Protein AF-A0A382UUK6-F1 (afdb_monomer_lite)

Secondary structure (DSSP, 8-state):
-PPPS-------SSPBPSSSSSBTT--EEE-TTS-EEE-SSSSTTBT-EETTHHHHHHHHHT----TT-PPPP-S----PPP---HHHHHHHHTT-

Radius of gyration: 21.52 Å; chains: 1; bounding box: 46×42×50 Å

Sequence (96 aa):
MYKSKSKKFFANDHETWGHKWGYKDSRFILNDDRTVRMLGDRYELCGIDMPDFIPYVEEMLEVKIDPEDMLKQNENMPIGPSNINEQFVERIKGTF

InterPro domains:
  IPR025650 Alkyldihydroxyacetonephosphate synthase [PTHR46568] (19-94)

Structure (mmCIF, N/CA/C/O backbone):
data_AF-A0A382UUK6-F1
#
_entry.id   AF-A0A382UUK6-F1
#
loop_
_atom_site.group_PDB
_atom_site.id
_atom_site.type_symbol
_atom_site.label_atom_id
_atom_site.label_alt_id
_atom_site.label_comp_id
_atom_site.label_asym_id
_atom_site.label_entity_id
_atom_site.label_seq_id
_atom_site.pdbx_PDB_ins_code
_atom_site.Cartn_x
_atom_site.Cartn_y
_atom_site.Cartn_z
_atom_site.occupancy
_atom_site.B_iso_or_equiv
_atom_site.auth_seq_id
_atom_site.auth_comp_id
_atom_site.auth_asym_id
_atom_site.auth_atom_id
_atom_site.pdbx_PDB_model_num
ATOM 1 N N . MET A 1 1 ? -14.417 -28.483 6.077 1.00 34.88 1 MET A N 1
ATOM 2 C CA . MET A 1 1 ? -14.013 -27.672 7.247 1.00 34.88 1 MET A CA 1
ATOM 3 C C . MET A 1 1 ? -15.238 -26.976 7.818 1.00 34.88 1 MET A C 1
ATOM 5 O O . MET A 1 1 ? -15.920 -26.267 7.091 1.00 34.88 1 MET A O 1
ATOM 9 N N . TYR A 1 2 ? -15.560 -27.247 9.081 1.00 37.53 2 TYR A N 1
ATOM 10 C CA . TYR A 1 2 ? -16.726 -26.716 9.794 1.00 37.53 2 TYR A CA 1
ATOM 11 C C . TYR A 1 2 ? -16.494 -25.231 10.140 1.00 37.53 2 TYR A C 1
ATOM 13 O O . TYR A 1 2 ? -15.538 -24.922 10.847 1.00 37.53 2 TYR A O 1
ATOM 21 N N . LYS A 1 3 ? -17.335 -24.302 9.660 1.00 38.75 3 LYS A N 1
ATOM 22 C CA . LYS A 1 3 ? -17.320 -22.903 10.131 1.00 38.75 3 LYS A CA 1
ATOM 23 C C . LYS A 1 3 ? -18.156 -22.794 11.413 1.00 38.75 3 LYS A C 1
ATOM 25 O O . LYS A 1 3 ? -19.329 -23.163 11.426 1.00 38.75 3 LYS A O 1
ATOM 30 N N . SER A 1 4 ? -17.534 -22.309 12.487 1.00 45.50 4 SER A N 1
ATOM 31 C CA . SER A 1 4 ? -18.155 -22.085 13.800 1.00 45.50 4 SER A CA 1
ATOM 32 C C . SER A 1 4 ? -19.281 -21.038 13.738 1.00 45.50 4 SER A C 1
ATOM 34 O O . SER A 1 4 ? -19.114 -19.966 13.154 1.00 45.50 4 SER A O 1
ATOM 36 N N . LYS A 1 5 ? -20.425 -21.338 14.370 1.00 51.66 5 LYS A N 1
ATOM 37 C CA . LYS A 1 5 ? -21.610 -20.467 14.493 1.00 51.66 5 LYS A CA 1
ATOM 38 C C . LYS A 1 5 ? -21.455 -19.435 15.629 1.00 51.66 5 LYS A C 1
ATOM 40 O O . LYS A 1 5 ? -22.195 -19.501 16.607 1.00 51.66 5 LYS A O 1
ATOM 45 N N . SER A 1 6 ? -20.524 -18.479 15.539 1.00 54.44 6 SER A N 1
ATOM 46 C CA . SER A 1 6 ? -20.415 -17.449 16.598 1.00 54.44 6 SER A CA 1
ATOM 47 C C . SER A 1 6 ? -19.889 -16.063 16.197 1.00 54.44 6 SER A C 1
ATOM 49 O O . SER A 1 6 ? -19.304 -15.381 17.035 1.00 54.44 6 SER A O 1
ATOM 51 N N . LYS A 1 7 ? -20.107 -15.582 14.968 1.00 47.34 7 LYS A N 1
ATOM 52 C CA . LYS A 1 7 ? -19.844 -14.165 14.648 1.00 47.34 7 LYS A CA 1
ATOM 53 C C . LYS A 1 7 ? -21.161 -13.395 14.516 1.00 47.34 7 LYS A C 1
ATOM 55 O O . LYS A 1 7 ? -21.805 -13.436 13.477 1.00 47.34 7 LYS A O 1
ATOM 60 N N . LYS A 1 8 ? -21.569 -12.716 15.599 1.00 51.31 8 LYS A N 1
ATOM 61 C CA . LYS A 1 8 ? -22.681 -11.737 15.624 1.00 51.31 8 LYS A CA 1
ATOM 62 C C . LYS A 1 8 ? -22.270 -10.343 15.114 1.00 51.31 8 LYS A C 1
ATOM 64 O O . LYS A 1 8 ? -23.116 -9.465 15.018 1.00 51.31 8 LYS A O 1
ATOM 69 N N . PHE A 1 9 ? -20.998 -10.153 14.760 1.00 51.91 9 PHE A N 1
ATOM 70 C CA . PHE A 1 9 ? -20.488 -8.942 14.125 1.00 51.91 9 PHE A CA 1
ATOM 71 C C . PHE A 1 9 ? -20.031 -9.269 12.704 1.00 51.91 9 PHE A C 1
ATOM 73 O O . PHE A 1 9 ? -19.109 -10.058 12.516 1.00 51.91 9 PHE A O 1
ATOM 80 N N . PHE A 1 10 ? -20.667 -8.637 11.717 1.00 49.72 10 PHE A N 1
ATOM 81 C CA . PHE A 1 10 ? -20.252 -8.638 10.310 1.00 49.72 10 PHE A CA 1
ATOM 82 C C . PHE A 1 10 ? -19.234 -7.520 10.035 1.00 49.72 10 PHE A C 1
ATOM 84 O O . PHE A 1 10 ? -19.263 -6.890 8.980 1.00 49.72 10 PHE A O 1
ATOM 91 N N . ALA A 1 11 ? -18.353 -7.228 10.997 1.00 49.91 11 ALA A N 1
ATOM 92 C CA . ALA A 1 11 ? -17.158 -6.464 10.675 1.00 49.91 11 ALA A CA 1
ATOM 93 C C . ALA A 1 11 ? -16.346 -7.359 9.737 1.00 49.91 11 ALA A C 1
ATOM 95 O O . ALA A 1 11 ? -16.024 -8.487 10.103 1.00 49.91 11 ALA A O 1
ATOM 96 N N . ASN A 1 12 ? -16.157 -6.896 8.504 1.00 53.78 12 ASN A N 1
ATOM 97 C CA . ASN A 1 12 ? -15.462 -7.593 7.429 1.00 53.78 12 ASN A CA 1
ATOM 98 C C . ASN A 1 12 ? -14.246 -8.361 7.991 1.00 53.78 12 ASN A C 1
ATOM 100 O O . ASN A 1 12 ? -13.460 -7.776 8.731 1.00 53.78 12 ASN A O 1
ATOM 104 N N . ASP A 1 13 ? -14.074 -9.644 7.651 1.00 58.47 13 ASP A N 1
ATOM 105 C CA . ASP A 1 13 ? -12.998 -10.524 8.166 1.00 58.47 13 ASP A CA 1
ATOM 106 C C . ASP A 1 13 ? -11.584 -10.109 7.692 1.00 58.47 13 ASP A C 1
ATOM 108 O O . ASP A 1 13 ? -10.629 -10.882 7.744 1.00 58.47 13 ASP A O 1
ATOM 112 N N . HIS A 1 14 ? -11.443 -8.889 7.188 1.00 70.19 14 HIS A N 1
ATOM 113 C CA . HIS A 1 14 ? -10.249 -8.377 6.555 1.00 70.19 14 HIS A CA 1
ATOM 114 C C . HIS A 1 14 ? -9.621 -7.283 7.409 1.00 70.19 14 HIS A C 1
ATOM 116 O O . HIS A 1 14 ? -10.271 -6.300 7.766 1.00 70.19 14 HIS A O 1
ATOM 122 N N . GLU A 1 15 ? -8.329 -7.425 7.686 1.00 85.75 15 GLU A N 1
ATOM 123 C CA . GLU A 1 15 ? -7.573 -6.385 8.367 1.00 85.75 15 GLU A CA 1
ATOM 124 C C . GLU A 1 15 ? -7.267 -5.233 7.410 1.00 85.75 15 GLU A C 1
ATOM 126 O O . GLU A 1 15 ? -6.561 -5.395 6.411 1.00 85.75 15 GLU A O 1
ATOM 131 N N . THR A 1 16 ? -7.778 -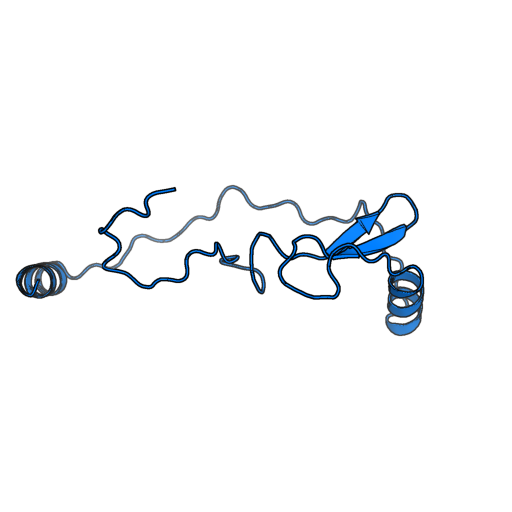4.049 7.729 1.00 89.81 16 THR A N 1
ATOM 132 C CA . THR A 1 16 ? -7.448 -2.810 7.026 1.00 89.81 16 THR A CA 1
ATOM 133 C C . THR A 1 16 ? -6.328 -2.064 7.736 1.00 89.81 16 THR A C 1
ATOM 135 O O . THR A 1 16 ? -6.063 -2.253 8.929 1.00 89.81 16 THR A O 1
ATOM 138 N N . TRP A 1 17 ? -5.645 -1.196 7.001 1.00 86.31 17 TRP A N 1
ATOM 139 C CA . TRP A 1 17 ? -4.738 -0.237 7.613 1.00 86.31 17 TRP A CA 1
ATOM 140 C C . TRP A 1 17 ? -5.534 0.825 8.384 1.00 86.31 17 TRP A C 1
ATOM 142 O O . TRP A 1 17 ? -6.535 1.333 7.892 1.00 86.31 17 TRP A O 1
ATOM 152 N N . GLY A 1 18 ? -5.082 1.192 9.587 1.00 83.75 18 GLY A N 1
ATOM 153 C CA . GLY A 1 18 ? -5.694 2.285 10.362 1.00 83.75 18 GLY A CA 1
ATOM 154 C C . GLY A 1 18 ? -5.270 3.691 9.911 1.00 83.75 18 GLY A C 1
ATOM 155 O O . GLY A 1 18 ? -5.930 4.664 10.247 1.00 83.75 18 GLY A O 1
ATOM 156 N N . HIS A 1 19 ? -4.165 3.795 9.163 1.00 84.19 19 HIS A N 1
ATOM 157 C CA . HIS A 1 19 ? -3.541 5.060 8.738 1.00 84.19 19 HIS A CA 1
ATOM 158 C C . HIS A 1 19 ? -3.093 5.059 7.263 1.00 84.19 19 HIS A C 1
ATOM 160 O O . HIS A 1 19 ? -2.513 6.033 6.793 1.00 84.19 19 HIS A O 1
ATOM 166 N N . LYS A 1 20 ? -3.320 3.960 6.534 1.00 88.69 20 LYS A N 1
ATOM 167 C CA . LYS A 1 20 ? -3.054 3.833 5.092 1.00 88.69 20 LYS A CA 1
ATOM 168 C C . LYS A 1 20 ? -4.338 3.402 4.398 1.00 88.69 20 LYS A C 1
ATOM 170 O O . LYS A 1 20 ? -5.298 2.995 5.048 1.00 88.69 20 LYS A O 1
ATOM 175 N N . TRP A 1 21 ? -4.352 3.487 3.077 1.00 92.19 21 TRP A N 1
ATOM 176 C CA . TRP A 1 21 ? -5.480 3.011 2.293 1.00 92.19 21 TRP A CA 1
ATOM 177 C C . TRP A 1 21 ? -5.518 1.480 2.220 1.00 92.19 21 TRP A C 1
ATOM 179 O O . TRP A 1 21 ? -4.486 0.826 2.072 1.00 92.19 21 TRP A O 1
ATOM 189 N N . GLY A 1 22 ? -6.728 0.923 2.255 1.00 92.50 22 GLY A N 1
ATOM 190 C CA . GLY A 1 22 ? -6.989 -0.460 1.868 1.00 92.50 22 GLY A CA 1
ATOM 191 C C . GLY A 1 22 ? -6.619 -1.525 2.903 1.00 92.50 22 GLY A C 1
ATOM 192 O O . GLY A 1 22 ? -6.550 -1.287 4.113 1.00 92.50 22 GLY A O 1
ATOM 193 N N . TYR A 1 23 ? -6.443 -2.743 2.395 1.00 93.25 23 TYR A N 1
ATOM 194 C CA . TYR A 1 23 ? -6.224 -3.955 3.179 1.00 93.25 23 TYR A CA 1
ATOM 195 C C . TYR A 1 23 ? -4.738 -4.184 3.460 1.00 93.25 23 TYR A C 1
ATOM 197 O O . TYR A 1 23 ? -3.884 -3.878 2.629 1.00 93.25 23 TYR A O 1
ATOM 205 N N . LYS A 1 24 ? -4.419 -4.759 4.624 1.00 92.06 24 LYS A N 1
ATOM 206 C CA . LYS A 1 24 ? -3.027 -5.042 5.013 1.00 92.06 24 LYS A CA 1
ATOM 207 C C . LYS A 1 24 ? -2.324 -6.036 4.086 1.00 92.06 24 LYS A C 1
ATOM 209 O O . LYS A 1 24 ? -1.103 -5.978 3.960 1.00 92.06 24 LYS A O 1
ATOM 214 N N . ASP A 1 25 ? -3.095 -6.904 3.434 1.00 92.56 25 ASP A N 1
ATOM 215 C CA . ASP A 1 25 ? -2.633 -7.898 2.458 1.00 92.56 25 ASP A CA 1
ATOM 216 C C . ASP A 1 25 ? -2.349 -7.316 1.059 1.00 92.56 25 ASP A C 1
ATOM 218 O O . ASP A 1 25 ? -1.705 -7.973 0.247 1.00 92.56 25 ASP A O 1
ATOM 222 N N . SER A 1 26 ? -2.799 -6.088 0.784 1.00 94.31 26 SER A N 1
ATOM 223 C CA . SER A 1 26 ? -2.834 -5.500 -0.555 1.00 94.31 26 SER A CA 1
ATOM 224 C C . SER A 1 26 ? -1.968 -4.245 -0.605 1.00 94.31 26 SER A C 1
ATOM 226 O O . SER A 1 26 ? -2.378 -3.173 -0.158 1.00 94.31 26 SER A O 1
ATOM 228 N N . ARG A 1 27 ? -0.756 -4.363 -1.151 1.00 94.38 27 ARG A N 1
ATOM 229 C CA . ARG A 1 27 ? 0.182 -3.238 -1.298 1.00 94.38 27 ARG A CA 1
ATOM 230 C C . ARG A 1 27 ? 1.116 -3.437 -2.482 1.00 94.38 27 ARG A C 1
ATOM 232 O O . ARG A 1 27 ? 1.417 -4.576 -2.833 1.00 94.38 27 ARG A O 1
ATOM 239 N N . PHE A 1 28 ? 1.612 -2.341 -3.043 1.00 95.31 28 PHE A N 1
ATOM 240 C CA . PHE A 1 28 ? 2.733 -2.392 -3.976 1.00 95.31 28 PHE A CA 1
ATOM 241 C C . PHE A 1 28 ? 4.047 -2.633 -3.229 1.00 95.31 28 PHE A C 1
ATOM 243 O O . PHE A 1 28 ? 4.234 -2.148 -2.111 1.00 95.31 28 PHE A O 1
ATOM 250 N N . ILE A 1 29 ? 4.941 -3.379 -3.863 1.00 94.81 29 ILE A N 1
ATOM 251 C CA . ILE A 1 29 ? 6.348 -3.503 -3.494 1.00 94.81 29 ILE A CA 1
ATOM 252 C C . ILE A 1 29 ? 7.215 -3.132 -4.692 1.00 94.81 29 ILE A C 1
ATOM 254 O O . ILE A 1 29 ? 6.795 -3.298 -5.839 1.00 94.81 29 ILE A O 1
ATOM 258 N N . LEU A 1 30 ? 8.415 -2.644 -4.401 1.00 94.88 30 LEU A N 1
ATOM 259 C CA . LEU A 1 30 ? 9.482 -2.473 -5.373 1.00 94.88 30 LEU A CA 1
ATOM 260 C C . LEU A 1 30 ? 10.411 -3.686 -5.259 1.00 94.88 30 LEU A C 1
ATOM 262 O O . LEU A 1 30 ? 10.922 -3.953 -4.173 1.00 94.88 30 LEU A O 1
ATOM 266 N N . ASN A 1 31 ? 10.563 -4.444 -6.341 1.00 94.75 31 ASN A N 1
ATOM 267 C CA . ASN A 1 31 ? 11.465 -5.592 -6.411 1.00 94.75 31 ASN A CA 1
ATOM 268 C C . ASN A 1 31 ? 12.925 -5.130 -6.595 1.00 94.75 31 ASN A C 1
ATOM 270 O O . ASN A 1 31 ? 13.180 -3.991 -6.995 1.00 94.75 31 ASN A O 1
ATOM 274 N N . ASP A 1 32 ? 13.886 -6.033 -6.371 1.00 92.62 32 ASP A N 1
ATOM 275 C CA . ASP A 1 32 ? 15.326 -5.747 -6.508 1.00 92.62 32 ASP A CA 1
ATOM 276 C C . ASP A 1 32 ? 15.717 -5.298 -7.931 1.00 92.62 32 ASP A C 1
ATOM 278 O O . ASP A 1 32 ? 16.629 -4.493 -8.114 1.00 92.62 32 ASP A O 1
ATOM 282 N N . ASP A 1 33 ? 14.996 -5.776 -8.950 1.00 94.69 33 ASP A N 1
ATOM 283 C CA . ASP A 1 33 ? 15.166 -5.393 -10.358 1.00 94.69 33 ASP A CA 1
ATOM 284 C C . ASP A 1 33 ? 14.431 -4.090 -10.739 1.00 94.69 33 ASP A C 1
ATOM 286 O O . ASP A 1 33 ? 14.359 -3.732 -11.915 1.00 94.69 33 ASP A O 1
ATOM 290 N N . ARG A 1 34 ? 13.907 -3.365 -9.741 1.00 94.31 34 ARG A N 1
ATOM 291 C CA . ARG A 1 34 ? 13.109 -2.132 -9.845 1.00 94.31 34 ARG A CA 1
ATOM 292 C C . ARG A 1 34 ? 11.737 -2.284 -10.509 1.00 94.31 34 ARG A C 1
ATOM 294 O O . ARG A 1 34 ? 11.069 -1.274 -10.745 1.00 94.31 34 ARG A O 1
ATOM 301 N N . THR A 1 35 ? 11.269 -3.504 -10.760 1.00 96.88 35 THR A N 1
ATOM 302 C CA . THR A 1 35 ? 9.878 -3.723 -11.173 1.00 96.88 35 THR A CA 1
ATOM 303 C C . THR A 1 35 ? 8.929 -3.548 -9.984 1.00 96.88 35 THR A C 1
ATOM 305 O O . THR A 1 35 ? 9.287 -3.814 -8.834 1.00 96.88 35 THR A O 1
ATOM 308 N N . VAL A 1 36 ? 7.704 -3.080 -10.237 1.00 97.38 36 VAL A N 1
ATOM 309 C CA . VAL A 1 36 ? 6.675 -2.977 -9.188 1.00 97.38 36 VAL A CA 1
ATOM 310 C C . VAL A 1 36 ? 5.746 -4.171 -9.258 1.00 97.38 36 VAL A C 1
ATOM 312 O O . VAL A 1 36 ? 5.299 -4.544 -10.338 1.00 97.38 36 VAL A O 1
ATOM 315 N N . ARG A 1 37 ? 5.389 -4.724 -8.099 1.00 97.25 37 ARG A N 1
ATOM 316 C CA . ARG A 1 37 ? 4.395 -5.796 -7.988 1.00 97.25 37 ARG A CA 1
ATOM 317 C C . ARG A 1 37 ? 3.366 -5.473 -6.922 1.00 97.25 37 ARG A C 1
ATOM 319 O O . ARG A 1 37 ? 3.707 -4.978 -5.849 1.00 97.25 37 ARG A O 1
ATOM 326 N N . MET A 1 38 ? 2.103 -5.798 -7.182 1.00 96.94 38 MET A N 1
ATOM 327 C CA . MET A 1 38 ? 1.069 -5.780 -6.149 1.00 96.94 38 MET A CA 1
ATOM 328 C C . MET A 1 38 ? 1.010 -7.129 -5.424 1.00 96.94 38 MET A C 1
ATOM 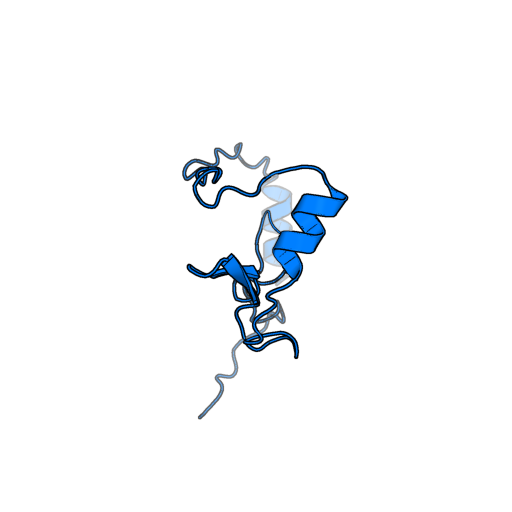330 O O . MET A 1 38 ? 0.869 -8.174 -6.059 1.00 96.94 38 MET A O 1
ATOM 334 N N . LEU A 1 39 ? 1.111 -7.110 -4.095 1.00 95.56 39 LEU A N 1
ATOM 335 C CA . LEU A 1 39 ? 0.944 -8.290 -3.243 1.00 95.56 39 LEU A CA 1
ATOM 336 C C . LEU A 1 39 ? -0.534 -8.576 -2.938 1.00 95.56 39 LEU A C 1
ATOM 338 O O . LEU A 1 39 ? -1.385 -7.693 -3.067 1.00 95.56 39 LEU A O 1
ATOM 342 N N . GLY A 1 40 ? -0.805 -9.809 -2.505 1.00 93.31 40 GLY A N 1
ATOM 343 C CA . GLY A 1 40 ? -2.141 -10.316 -2.184 1.00 93.31 40 GLY A CA 1
ATOM 344 C C . GLY A 1 40 ? -2.729 -11.167 -3.311 1.00 93.31 40 GLY A C 1
ATOM 345 O O . GLY A 1 40 ? -2.021 -11.558 -4.233 1.00 93.31 40 GLY A O 1
ATOM 346 N N . ASP A 1 41 ? -4.021 -11.462 -3.219 1.00 94.81 41 ASP A N 1
ATOM 347 C CA . ASP A 1 41 ? -4.811 -12.203 -4.217 1.00 94.81 41 ASP A CA 1
ATOM 348 C C . ASP A 1 41 ? -6.184 -11.550 -4.475 1.00 94.81 41 ASP A C 1
ATOM 350 O O . ASP A 1 41 ? -7.051 -12.106 -5.148 1.00 94.81 41 ASP A O 1
ATOM 354 N N . ARG A 1 42 ? -6.390 -10.346 -3.928 1.00 93.12 42 ARG A N 1
ATOM 355 C CA . ARG A 1 42 ? -7.677 -9.644 -3.925 1.00 93.12 42 ARG A CA 1
ATOM 356 C C . ARG A 1 42 ? -8.036 -9.021 -5.269 1.00 93.12 42 ARG A C 1
ATOM 358 O O . ARG A 1 42 ? -9.219 -8.877 -5.571 1.00 93.12 42 ARG A O 1
ATOM 365 N N . TYR A 1 43 ? -7.034 -8.595 -6.029 1.00 94.19 43 TYR A N 1
ATOM 366 C CA . TYR A 1 43 ? -7.208 -7.898 -7.297 1.00 94.19 43 TYR A CA 1
ATOM 367 C C . TYR A 1 43 ? -6.521 -8.678 -8.411 1.00 94.19 43 TYR A C 1
ATOM 369 O O . TYR A 1 43 ? -5.490 -9.304 -8.187 1.00 94.19 43 TYR A O 1
ATOM 377 N N . GLU A 1 44 ? -7.046 -8.582 -9.630 1.00 95.56 44 GLU A N 1
ATOM 378 C CA . GLU A 1 44 ? -6.473 -9.250 -10.811 1.00 95.56 44 GLU A CA 1
ATOM 379 C C . GLU A 1 44 ? -5.035 -8.801 -11.114 1.00 95.56 44 GLU A C 1
ATOM 381 O O . GLU A 1 44 ? -4.265 -9.541 -11.715 1.00 95.56 44 GLU A O 1
ATOM 386 N N . LEU A 1 45 ? -4.658 -7.602 -10.659 1.00 94.12 45 LEU A N 1
ATOM 387 C CA . LEU A 1 45 ? -3.311 -7.050 -10.802 1.00 94.12 45 LEU A CA 1
ATOM 388 C C . LEU A 1 45 ? -2.273 -7.734 -9.889 1.00 94.12 45 LEU A C 1
ATOM 390 O O . LEU A 1 45 ? -1.068 -7.568 -10.079 1.00 94.12 45 LEU A O 1
ATOM 394 N N . CYS A 1 46 ? -2.714 -8.467 -8.865 1.00 96.12 46 CYS A N 1
ATOM 395 C CA . CYS A 1 46 ? -1.817 -9.096 -7.906 1.00 96.12 46 CYS A CA 1
ATOM 396 C C . CYS A 1 46 ? -0.889 -10.121 -8.579 1.00 96.12 46 CYS A C 1
ATOM 398 O O . CYS A 1 46 ? -1.311 -10.934 -9.396 1.00 96.12 46 CYS A O 1
ATOM 400 N N . GLY A 1 47 ? 0.392 -10.101 -8.203 1.00 94.44 47 GLY A N 1
ATOM 401 C CA . GLY A 1 47 ? 1.403 -11.029 -8.719 1.00 94.44 47 GLY A CA 1
ATOM 402 C C . GLY A 1 47 ? 2.013 -10.665 -10.078 1.00 94.44 47 GLY A C 1
ATOM 403 O O . GLY A 1 47 ? 2.964 -11.323 -10.488 1.00 94.44 47 GLY A O 1
ATOM 404 N N . ILE A 1 48 ? 1.519 -9.623 -10.752 1.00 96.44 48 ILE A N 1
ATOM 405 C CA . ILE A 1 48 ? 2.047 -9.156 -12.040 1.00 96.44 48 ILE A CA 1
ATOM 406 C C . ILE A 1 48 ? 3.181 -8.149 -11.808 1.00 96.44 48 ILE A C 1
ATOM 408 O O . ILE A 1 48 ? 3.035 -7.228 -11.001 1.00 96.44 48 ILE A O 1
ATOM 412 N N . ASP A 1 49 ? 4.288 -8.314 -12.535 1.00 97.50 49 ASP A N 1
ATOM 413 C CA . ASP A 1 49 ? 5.384 -7.342 -12.562 1.00 97.50 49 ASP A CA 1
ATOM 414 C C . ASP A 1 49 ? 5.104 -6.221 -13.558 1.00 97.50 49 ASP A C 1
ATOM 416 O O . ASP A 1 49 ? 4.736 -6.456 -14.709 1.00 97.50 49 ASP A O 1
ATOM 420 N N . MET A 1 50 ? 5.313 -4.991 -13.104 1.00 97.25 50 MET A N 1
ATOM 421 C CA . MET A 1 50 ? 5.101 -3.769 -13.867 1.00 97.25 50 MET A CA 1
ATOM 422 C C . MET A 1 50 ? 6.453 -3.064 -14.059 1.00 97.25 50 MET A C 1
ATOM 424 O O . MET A 1 50 ? 6.840 -2.249 -13.214 1.00 97.25 50 MET A O 1
ATOM 428 N N . PRO A 1 51 ? 7.200 -3.387 -15.132 1.00 97.38 51 PRO A N 1
ATOM 429 C CA . PRO A 1 51 ? 8.551 -2.863 -15.343 1.00 97.38 51 PRO A CA 1
ATOM 430 C C . PRO A 1 51 ? 8.577 -1.364 -15.653 1.00 97.38 51 PRO A C 1
ATOM 432 O O . PRO A 1 51 ? 9.477 -0.662 -15.201 1.00 97.38 51 PRO A O 1
ATOM 435 N N . ASP A 1 52 ? 7.555 -0.854 -16.342 1.00 97.38 52 ASP A N 1
ATOM 436 C CA . ASP A 1 52 ? 7.516 0.545 -16.782 1.00 97.38 52 ASP A CA 1
ATOM 437 C C . ASP A 1 52 ? 6.930 1.499 -15.729 1.00 97.38 52 ASP A C 1
ATOM 439 O O . ASP A 1 52 ? 6.937 2.714 -15.920 1.00 97.38 52 ASP A O 1
ATOM 443 N N . PHE A 1 53 ? 6.453 0.981 -14.589 1.00 96.62 53 PHE A N 1
ATOM 444 C CA . PHE A 1 53 ? 5.775 1.798 -13.581 1.00 96.62 53 PHE A CA 1
ATOM 445 C C . PHE A 1 53 ? 6.713 2.805 -12.902 1.00 96.62 53 PHE A C 1
ATOM 447 O O . PHE A 1 53 ? 6.381 3.985 -12.830 1.00 96.62 53 PHE A O 1
ATOM 454 N N . ILE A 1 54 ? 7.892 2.374 -12.430 1.00 96.31 54 ILE A N 1
ATOM 455 C CA . ILE A 1 54 ? 8.881 3.300 -11.848 1.00 96.31 54 ILE A CA 1
ATOM 456 C C . ILE A 1 54 ? 9.413 4.286 -12.893 1.00 96.31 54 ILE A C 1
ATOM 458 O O . ILE A 1 54 ? 9.366 5.479 -12.598 1.00 96.31 54 ILE A O 1
ATOM 462 N N . PRO A 1 55 ? 9.866 3.862 -14.095 1.00 96.81 55 PRO A N 1
ATOM 463 C CA . PRO A 1 55 ? 10.283 4.798 -15.139 1.00 96.81 55 PRO A CA 1
ATOM 464 C C . PRO A 1 55 ? 9.241 5.883 -15.424 1.00 96.81 55 PRO A C 1
ATOM 466 O O . PRO A 1 55 ? 9.579 7.064 -15.421 1.00 96.81 55 PRO A O 1
ATOM 469 N N . TYR A 1 56 ? 7.973 5.492 -15.572 1.00 97.75 56 TYR A N 1
ATOM 470 C CA . TYR A 1 56 ? 6.871 6.423 -15.794 1.00 97.75 56 TYR A CA 1
ATOM 471 C C . TYR A 1 56 ? 6.694 7.416 -14.636 1.00 97.75 56 TYR A C 1
ATOM 473 O O . TYR A 1 56 ? 6.561 8.614 -14.865 1.00 97.75 56 TYR A O 1
ATOM 481 N N . VAL A 1 57 ? 6.704 6.945 -13.383 1.00 96.44 57 VAL A N 1
ATOM 482 C CA . VAL A 1 57 ? 6.548 7.816 -12.205 1.00 96.44 57 VAL A CA 1
ATOM 483 C C . VAL A 1 57 ? 7.719 8.792 -12.071 1.00 96.44 57 VAL A C 1
ATOM 485 O O . VAL A 1 57 ? 7.495 9.967 -11.790 1.00 96.44 57 VAL A O 1
ATOM 488 N N . GLU A 1 58 ? 8.951 8.330 -12.285 1.00 97.44 58 GLU A N 1
ATOM 489 C CA . GLU A 1 58 ? 10.148 9.176 -12.228 1.00 97.44 58 GLU A CA 1
ATOM 490 C C . GLU A 1 58 ? 10.156 10.244 -13.325 1.00 97.44 58 GLU A C 1
ATOM 492 O O . GLU A 1 58 ? 10.507 11.390 -13.053 1.00 97.44 58 GLU A O 1
ATOM 497 N N . GLU A 1 59 ? 9.749 9.887 -14.546 1.00 98.00 59 GLU A N 1
ATOM 498 C CA . GLU A 1 59 ? 9.608 10.834 -15.655 1.00 98.00 59 GLU A CA 1
ATOM 499 C C . GLU A 1 59 ? 8.520 11.870 -15.359 1.00 98.00 59 GLU A C 1
ATOM 501 O O . GLU A 1 59 ? 8.748 13.067 -15.504 1.00 98.00 59 GLU A O 1
ATOM 506 N N . MET A 1 60 ? 7.348 11.425 -14.901 1.00 98.12 60 MET A N 1
ATOM 507 C CA . MET A 1 60 ? 6.197 12.307 -14.705 1.00 98.12 60 MET A CA 1
ATOM 508 C C . MET A 1 60 ? 6.313 13.240 -13.511 1.00 98.12 60 MET A C 1
ATOM 510 O O . MET A 1 60 ? 5.745 14.330 -13.533 1.00 98.12 60 MET A O 1
ATOM 514 N N . LEU A 1 61 ? 7.001 12.807 -12.460 1.00 97.19 61 LEU A N 1
ATOM 515 C CA . LEU A 1 61 ? 7.193 13.610 -11.257 1.00 97.19 61 LEU A CA 1
ATOM 516 C C . LEU A 1 61 ? 8.557 14.308 -11.230 1.00 97.19 61 LEU A C 1
ATOM 518 O O . LEU A 1 61 ? 8.799 15.082 -10.309 1.00 97.19 61 LEU A O 1
ATOM 522 N N . GLU A 1 62 ? 9.428 1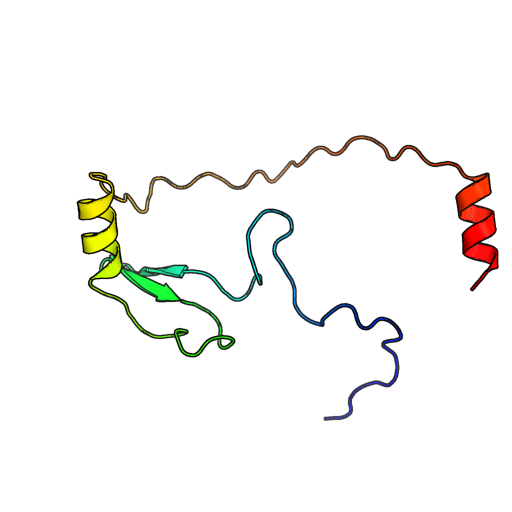4.044 -12.210 1.00 97.12 62 GLU A N 1
ATOM 523 C CA . GLU A 1 62 ? 10.807 14.546 -12.282 1.00 97.12 62 GLU A CA 1
ATOM 524 C C . GLU A 1 62 ? 11.619 14.257 -11.001 1.00 97.12 62 GLU A C 1
ATOM 526 O O . GLU A 1 62 ? 12.437 15.060 -10.548 1.00 97.12 62 GLU A O 1
ATOM 531 N N . VAL A 1 63 ? 11.405 13.080 -10.404 1.00 95.75 63 VAL A N 1
ATOM 532 C CA . VAL A 1 63 ? 12.103 12.614 -9.192 1.00 95.75 63 VAL A CA 1
ATOM 533 C C . VAL A 1 63 ? 12.786 11.275 -9.428 1.00 95.75 63 VAL A C 1
ATOM 535 O O . VAL A 1 63 ? 12.435 10.532 -10.341 1.00 95.75 63 VAL A O 1
ATOM 538 N N . LYS A 1 64 ? 13.756 10.935 -8.575 1.00 94.44 64 LYS A N 1
ATOM 539 C CA . LYS A 1 64 ? 14.340 9.592 -8.516 1.00 94.44 64 LYS A CA 1
ATOM 540 C C . LYS A 1 64 ? 13.825 8.863 -7.289 1.00 94.44 64 LYS A C 1
ATOM 542 O O . LYS A 1 64 ? 13.929 9.382 -6.183 1.00 94.44 64 LYS A O 1
ATOM 547 N N . ILE A 1 65 ? 13.270 7.671 -7.494 1.00 92.94 65 ILE A N 1
ATOM 548 C CA . ILE A 1 65 ? 12.814 6.820 -6.399 1.00 92.94 65 ILE A CA 1
ATOM 549 C C . ILE A 1 65 ? 14.022 6.035 -5.882 1.00 92.94 65 ILE A C 1
ATOM 551 O O . ILE A 1 65 ? 14.591 5.199 -6.601 1.00 92.94 65 ILE A O 1
ATOM 555 N N . ASP A 1 66 ? 14.395 6.321 -4.638 1.00 90.75 66 ASP A N 1
ATOM 556 C CA . ASP A 1 66 ? 15.388 5.581 -3.865 1.00 90.75 66 ASP A CA 1
ATOM 557 C C . ASP A 1 66 ? 14.668 4.592 -2.926 1.00 90.75 66 ASP A C 1
ATOM 559 O O . ASP A 1 66 ? 13.898 5.031 -2.067 1.00 90.75 66 ASP A O 1
ATOM 563 N N . PRO A 1 67 ? 14.872 3.269 -3.074 1.00 84.88 67 PRO A N 1
ATOM 564 C CA . PRO A 1 67 ? 14.282 2.270 -2.183 1.00 84.88 67 PRO A CA 1
ATOM 565 C C . PRO A 1 67 ? 14.671 2.443 -0.710 1.00 84.88 67 PRO A C 1
ATOM 567 O O . PRO A 1 67 ? 13.930 1.992 0.160 1.00 84.88 67 PRO A O 1
ATOM 570 N N . GLU A 1 68 ? 15.806 3.086 -0.426 1.00 88.06 68 GLU A N 1
ATOM 571 C CA . GLU A 1 68 ? 16.314 3.267 0.936 1.00 88.06 68 GLU A CA 1
ATOM 572 C C . GLU A 1 68 ? 15.738 4.514 1.629 1.00 88.06 68 GLU A C 1
ATOM 574 O O . GLU A 1 68 ? 15.836 4.646 2.853 1.00 88.06 68 GLU A O 1
ATOM 579 N N . ASP A 1 69 ? 15.076 5.409 0.885 1.00 90.12 69 ASP A N 1
ATOM 580 C CA . ASP A 1 69 ? 14.408 6.596 1.433 1.00 90.12 69 ASP A CA 1
ATOM 581 C C . ASP A 1 69 ? 13.019 6.245 1.999 1.00 90.12 69 ASP A C 1
ATOM 583 O O . ASP A 1 69 ? 11.962 6.660 1.514 1.00 90.12 69 ASP A O 1
ATOM 587 N N . MET A 1 70 ? 13.012 5.401 3.034 1.00 86.50 70 MET A N 1
ATOM 588 C CA . MET A 1 70 ? 11.795 4.956 3.710 1.00 86.50 70 MET A CA 1
ATOM 589 C C . MET A 1 70 ? 11.586 5.658 5.052 1.00 86.50 70 MET A C 1
ATOM 591 O O . MET A 1 70 ? 12.425 5.615 5.958 1.00 86.50 70 MET A O 1
ATOM 595 N N . LEU A 1 71 ? 10.382 6.205 5.244 1.00 87.50 71 LEU A N 1
ATOM 596 C CA . LEU A 1 71 ? 9.930 6.657 6.559 1.00 87.50 71 LEU A CA 1
ATOM 597 C C . LEU A 1 71 ? 9.886 5.479 7.540 1.00 87.50 71 LEU A C 1
ATOM 599 O O . LEU A 1 71 ? 9.223 4.466 7.300 1.00 87.50 71 LEU A O 1
ATOM 603 N N . LYS A 1 72 ? 10.547 5.639 8.689 1.00 86.56 72 LYS A N 1
ATOM 604 C CA . LYS A 1 72 ? 10.483 4.662 9.779 1.00 86.56 72 LYS A CA 1
ATOM 605 C C . LYS A 1 72 ? 9.095 4.672 10.406 1.00 86.56 72 LYS A C 1
ATOM 607 O O . LYS A 1 72 ? 8.542 5.732 10.702 1.00 86.56 72 LYS A O 1
ATOM 612 N N . GLN A 1 73 ? 8.547 3.483 10.634 1.00 80.88 73 GLN A N 1
ATOM 613 C CA . GLN A 1 73 ? 7.294 3.343 11.361 1.00 80.88 73 GLN A CA 1
ATOM 614 C C . GLN A 1 73 ? 7.456 3.898 12.779 1.00 80.88 73 GLN A C 1
ATOM 616 O O . GLN A 1 73 ? 8.418 3.585 13.480 1.00 80.88 73 GLN A O 1
ATOM 621 N N . ASN A 1 74 ? 6.504 4.728 13.202 1.00 82.75 74 ASN A N 1
ATOM 622 C CA . ASN A 1 74 ? 6.450 5.180 14.580 1.00 82.75 74 ASN A CA 1
ATOM 623 C C . ASN A 1 74 ? 5.802 4.091 15.450 1.00 82.75 74 ASN A C 1
ATOM 625 O O . ASN A 1 74 ? 4.587 3.904 15.405 1.00 82.75 74 ASN A O 1
ATOM 629 N N . GLU A 1 75 ? 6.617 3.383 16.233 1.00 80.62 75 GLU A N 1
ATOM 630 C CA . GLU A 1 75 ? 6.154 2.353 17.177 1.00 80.62 75 GLU A CA 1
ATOM 631 C C . GLU A 1 75 ? 5.395 2.946 18.373 1.00 80.62 75 GLU A C 1
ATOM 633 O O . GLU A 1 75 ? 4.550 2.285 18.975 1.00 80.62 75 GLU A O 1
ATOM 638 N N . ASN 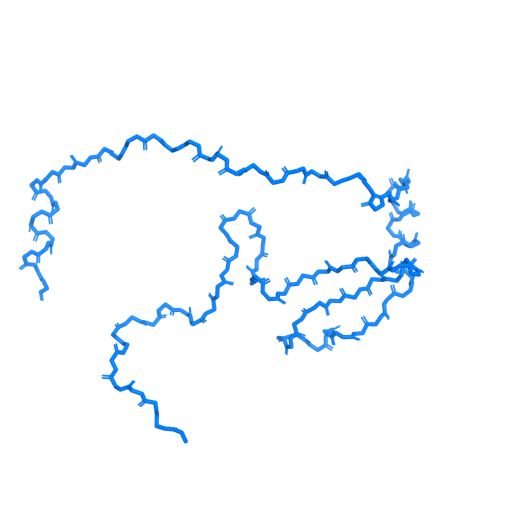A 1 76 ? 5.668 4.207 18.719 1.00 83.88 76 ASN A N 1
ATOM 639 C CA . ASN A 1 76 ? 5.030 4.886 19.837 1.00 83.88 76 ASN A CA 1
ATOM 640 C C . ASN A 1 76 ? 4.042 5.934 19.315 1.00 83.88 76 ASN A C 1
ATOM 642 O O . ASN A 1 76 ? 4.404 7.074 19.018 1.00 83.88 76 ASN A O 1
ATOM 646 N N . MET A 1 77 ? 2.778 5.530 19.198 1.00 80.00 77 MET A N 1
ATOM 647 C CA . MET A 1 77 ? 1.655 6.414 18.881 1.00 80.00 77 MET A CA 1
ATOM 648 C C . MET A 1 77 ? 0.942 6.822 20.179 1.00 80.00 77 MET A C 1
ATOM 650 O O . MET A 1 77 ? -0.017 6.154 20.573 1.00 80.00 77 MET A O 1
ATOM 654 N N . PRO A 1 78 ? 1.390 7.887 20.876 1.00 84.38 78 PRO A N 1
ATOM 655 C CA . PRO A 1 78 ? 0.725 8.333 22.088 1.00 84.38 78 PRO A CA 1
ATOM 656 C C . PRO A 1 78 ? -0.689 8.805 21.746 1.00 84.38 78 PRO A C 1
ATOM 658 O O . PRO A 1 78 ? -0.884 9.718 20.944 1.00 84.38 78 PRO A O 1
ATOM 661 N N . ILE A 1 79 ? -1.679 8.181 22.376 1.00 86.94 79 ILE A N 1
ATOM 662 C CA . ILE A 1 79 ? -3.076 8.608 22.329 1.00 86.94 79 ILE A CA 1
ATOM 663 C C . ILE A 1 79 ? -3.447 9.250 23.665 1.00 86.94 79 ILE A C 1
ATOM 665 O O . ILE A 1 79 ? -3.001 8.810 24.726 1.00 86.94 79 ILE A O 1
ATOM 669 N N . GLY A 1 80 ? -4.247 10.314 23.613 1.00 90.06 80 GLY A N 1
ATOM 670 C CA . GLY A 1 80 ? -4.780 10.943 24.819 1.00 90.06 80 GLY A CA 1
ATOM 671 C C . GLY A 1 80 ? -5.749 10.016 25.566 1.00 90.06 80 GLY A C 1
ATOM 672 O O . GLY A 1 80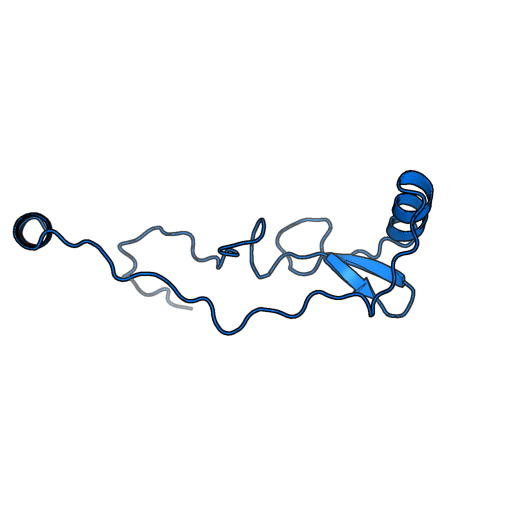 ? -6.303 9.089 24.965 1.00 90.06 80 GLY A O 1
ATOM 673 N N . PRO A 1 81 ? -5.988 10.256 26.868 1.00 92.81 81 PRO A N 1
ATOM 674 C CA . PRO A 1 81 ? -6.997 9.510 27.606 1.00 92.81 81 PRO A CA 1
ATOM 675 C C . PRO A 1 81 ? -8.381 9.726 26.984 1.00 92.81 81 PRO A C 1
ATOM 677 O O . PRO A 1 81 ? -8.710 10.815 26.509 1.00 92.81 81 PRO A O 1
ATOM 680 N N . SER A 1 82 ? -9.210 8.684 27.005 1.00 92.50 82 SER A N 1
ATOM 681 C CA . SER A 1 82 ? -10.601 8.791 26.562 1.00 92.50 82 SER A CA 1
ATOM 682 C C . SER A 1 82 ? -11.398 9.679 27.519 1.00 92.50 82 SER A C 1
ATOM 684 O O . SER A 1 82 ? -11.316 9.510 28.734 1.00 92.50 82 SER A O 1
ATOM 686 N N . ASN A 1 83 ? -12.205 10.594 26.980 1.00 95.06 83 ASN A N 1
ATOM 687 C CA . ASN A 1 83 ? -13.173 11.354 27.769 1.00 95.06 83 ASN A CA 1
ATOM 688 C C . ASN A 1 83 ? -14.477 10.548 27.879 1.00 95.06 83 ASN A C 1
ATOM 690 O O . ASN A 1 83 ? -15.268 10.514 26.935 1.00 95.06 83 ASN A O 1
ATOM 694 N N . ILE A 1 84 ? -14.660 9.847 28.999 1.00 95.25 84 ILE A N 1
ATOM 695 C CA . ILE A 1 84 ? -15.747 8.879 29.192 1.00 95.25 84 ILE A CA 1
ATOM 696 C C . ILE A 1 84 ? -16.831 9.465 30.100 1.00 95.25 84 ILE A C 1
ATOM 698 O O . ILE A 1 84 ? -16.556 9.939 31.199 1.00 95.25 84 ILE A O 1
ATOM 702 N N . ASN A 1 85 ? -18.088 9.369 29.660 1.00 97.00 85 ASN A N 1
ATOM 703 C CA . ASN A 1 85 ? -19.257 9.586 30.508 1.00 97.00 85 ASN A CA 1
ATOM 704 C C . ASN A 1 85 ? -19.779 8.227 30.999 1.00 97.00 85 ASN A C 1
ATOM 706 O O . ASN A 1 85 ? -20.441 7.509 30.248 1.00 97.00 85 ASN A O 1
ATOM 710 N N . GLU A 1 86 ? -19.483 7.881 32.253 1.00 96.75 86 GLU A N 1
ATOM 711 C CA . GLU A 1 86 ? -19.806 6.561 32.815 1.00 96.75 86 GLU A CA 1
ATOM 712 C C . GLU A 1 86 ? -21.311 6.265 32.814 1.00 96.75 86 GLU A C 1
ATOM 714 O O . GLU A 1 86 ? -21.725 5.184 32.401 1.00 96.75 86 GLU A O 1
ATOM 719 N N . GLN A 1 87 ? -22.152 7.249 33.155 1.00 96.19 87 GLN A N 1
ATOM 720 C CA . GLN A 1 87 ? -23.612 7.075 33.168 1.00 96.19 87 GLN A CA 1
ATOM 721 C C . GLN A 1 87 ? -24.158 6.713 31.781 1.00 96.19 87 GLN A C 1
ATOM 723 O O . GLN A 1 87 ? -25.058 5.882 31.645 1.00 96.19 87 GLN A O 1
ATOM 728 N N . PHE A 1 88 ? -23.611 7.335 30.731 1.00 95.81 88 PHE A N 1
ATOM 729 C CA . PHE A 1 88 ? -23.967 7.006 29.354 1.00 95.81 88 PHE A CA 1
ATOM 730 C C . PHE A 1 88 ? -23.544 5.575 28.996 1.00 95.81 88 PHE A C 1
ATOM 732 O O . PHE A 1 88 ? -24.348 4.816 28.455 1.00 95.81 88 PHE A O 1
ATOM 739 N N . VAL A 1 89 ? -22.311 5.186 29.333 1.00 95.88 89 VAL A N 1
ATOM 740 C CA . VAL A 1 89 ? -21.773 3.851 29.028 1.00 95.88 89 VAL A CA 1
ATOM 741 C C . VAL A 1 89 ? -22.560 2.749 29.740 1.00 95.88 89 VAL A C 1
ATOM 743 O O . VAL A 1 89 ? -22.909 1.750 29.109 1.00 95.88 89 VAL A O 1
ATOM 746 N N . GLU A 1 90 ? -22.874 2.922 31.024 1.00 96.38 90 GLU A N 1
ATOM 747 C CA . GLU A 1 90 ? -23.668 1.963 31.803 1.00 96.38 90 GLU A CA 1
ATOM 748 C C . GLU A 1 90 ? -25.064 1.764 31.209 1.00 96.38 90 GLU A C 1
ATOM 750 O O . GLU A 1 90 ? -25.516 0.628 31.040 1.00 96.38 90 GLU A O 1
ATOM 755 N N . ARG A 1 91 ? -25.726 2.856 30.807 1.00 96.31 91 ARG A N 1
ATOM 756 C CA . ARG A 1 91 ? -27.057 2.789 30.196 1.00 96.31 91 ARG A CA 1
ATOM 757 C C . ARG A 1 91 ? -27.054 2.040 28.865 1.00 96.31 91 ARG A C 1
ATOM 759 O O . ARG A 1 91 ? -27.968 1.259 28.618 1.00 96.31 91 ARG A O 1
ATOM 766 N N . ILE A 1 92 ? -26.039 2.253 28.024 1.00 95.81 92 ILE A N 1
ATOM 767 C CA . ILE A 1 92 ? -25.888 1.533 26.751 1.00 95.81 92 ILE A CA 1
ATOM 768 C C . ILE A 1 92 ? -25.615 0.046 26.999 1.00 95.81 92 ILE A C 1
ATOM 770 O O . ILE A 1 92 ? -26.241 -0.805 26.369 1.00 95.81 92 ILE A O 1
ATOM 774 N N . LYS A 1 93 ? -24.739 -0.299 27.949 1.00 95.00 93 LYS A N 1
ATOM 775 C CA . LYS A 1 93 ? -24.464 -1.703 28.298 1.00 95.00 93 LYS A CA 1
ATOM 776 C C . LYS A 1 93 ? -25.715 -2.454 28.762 1.00 95.00 93 LYS A C 1
ATOM 778 O O . LYS A 1 93 ? -25.834 -3.631 28.461 1.00 95.00 93 LYS A O 1
ATOM 783 N N . GLY A 1 94 ? -26.658 -1.781 29.424 1.00 94.38 94 GLY A N 1
ATOM 784 C CA . GLY A 1 94 ? -27.937 -2.369 29.840 1.00 94.38 94 G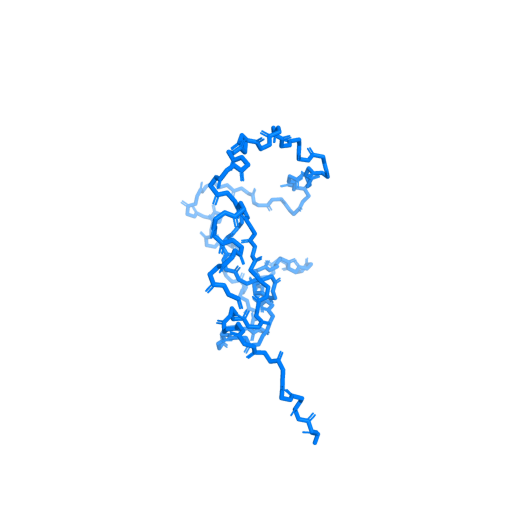LY A CA 1
ATOM 785 C C . GLY A 1 94 ? -28.958 -2.624 28.718 1.00 94.38 94 GLY A C 1
ATOM 786 O O . GLY A 1 94 ? -30.041 -3.122 29.011 1.00 94.38 94 GLY A O 1
ATOM 787 N N . THR A 1 95 ? -28.663 -2.265 27.459 1.00 92.12 95 THR A N 1
ATOM 788 C CA . THR A 1 95 ? -29.576 -2.469 26.309 1.00 92.12 95 THR A CA 1
ATOM 789 C C . THR A 1 95 ? -29.298 -3.724 25.469 1.00 92.12 95 THR A C 1
ATOM 791 O O . THR A 1 95 ? -30.059 -3.993 24.538 1.00 92.12 95 THR A O 1
ATOM 794 N N . PHE A 1 96 ? -28.261 -4.504 25.796 1.00 78.75 96 PHE A N 1
ATOM 795 C CA . PHE A 1 96 ? -27.874 -5.751 25.113 1.00 78.75 96 PHE A CA 1
ATOM 796 C C . PHE A 1 96 ? -27.758 -6.914 26.103 1.00 78.75 96 PHE A C 1
ATOM 798 O O . PHE A 1 96 ? -27.844 -8.073 25.635 1.00 78.75 96 PHE A O 1
#

pLDDT: mean 86.43, std 16.2, range [34.88, 98.12]

Foldseek 3Di:
DDDDPDDPDPPPPFDADPPDDDGPQWDWDQDPLRWIATGDDPDPRHPDTHNCPQVVVCVVVVHHDDPVPDDDDDPDDDDDDDPDDVVVVVVVVVVD

Organism: NCBI:txid408172